Protein AF-A0A938AUH3-F1 (afdb_monomer)

Mean predicted aligned error: 9.69 Å

Foldseek 3Di:
DPDDPVVVVCVVPPPQPPQPPFDADPVPRDTWHWDDPDPVDPQTWTADPVVRDTDDDPVSVVVVVVVVVVVVD

Solvent-accessible surface area (backbone atoms only — not comparable to full-atom values): 4743 Å² total; per-residue (Å²): 144,84,78,71,67,67,60,53,54,51,58,70,70,67,66,67,72,69,92,81,73,78,44,63,33,91,90,77,68,43,73,33,43,81,39,70,75,47,95,93,42,101,44,73,32,38,33,27,87,84,79,72,43,80,47,70,55,72,70,56,46,50,53,52,49,58,54,50,56,66,73,76,107

Radius of gyration: 14.67 Å; Cα contacts (8 Å, |Δi|>4): 71; chains: 1; bounding box: 31×23×49 Å

Structure (mmCIF, N/CA/C/O backbone):
d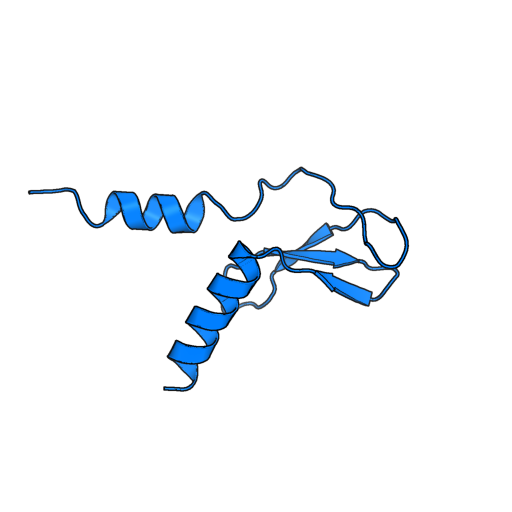ata_AF-A0A938AUH3-F1
#
_entry.id   AF-A0A938AUH3-F1
#
loop_
_atom_site.group_PDB
_atom_site.id
_atom_site.type_symbol
_atom_site.label_atom_id
_atom_site.label_alt_id
_atom_site.label_comp_id
_atom_site.label_asym_id
_atom_site.label_entity_id
_atom_site.label_seq_id
_atom_site.pdbx_PDB_ins_code
_atom_site.Cartn_x
_atom_site.Cartn_y
_atom_sit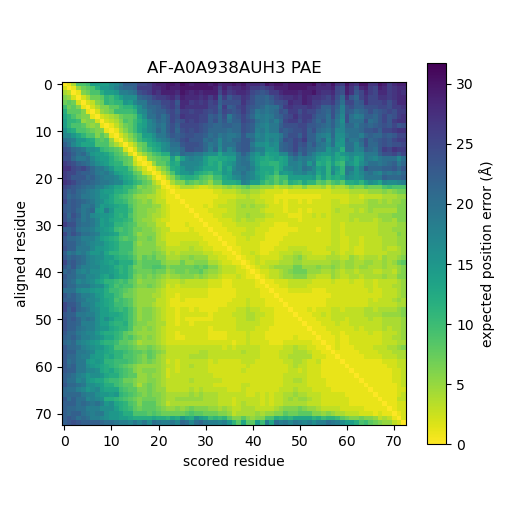e.Cartn_z
_atom_site.occupancy
_atom_site.B_iso_or_equiv
_atom_site.auth_seq_id
_atom_site.auth_comp_id
_atom_site.auth_asym_id
_atom_site.auth_atom_id
_atom_site.pdbx_PDB_model_num
ATOM 1 N N . MET A 1 1 ? 7.744 12.541 34.718 1.00 42.12 1 MET A N 1
ATOM 2 C CA . MET A 1 1 ? 6.864 11.444 34.251 1.00 42.12 1 MET A CA 1
ATOM 3 C C . MET A 1 1 ? 6.472 11.676 32.786 1.00 42.12 1 MET A C 1
ATOM 5 O O . MET A 1 1 ? 5.313 11.907 32.481 1.00 42.12 1 MET A O 1
ATOM 9 N N . GLN A 1 2 ? 7.448 11.676 31.874 1.00 48.31 2 GLN A N 1
ATOM 10 C CA . GLN A 1 2 ? 7.250 11.920 30.438 1.00 48.31 2 GLN A CA 1
ATOM 11 C C . GLN A 1 2 ? 7.864 10.722 29.708 1.00 48.31 2 GLN A C 1
ATOM 13 O O . GLN A 1 2 ? 9.082 10.619 29.656 1.00 48.31 2 GLN A O 1
ATOM 18 N N . GLY A 1 3 ? 7.058 9.762 29.249 1.00 49.53 3 GLY A N 1
ATOM 19 C CA . GLY A 1 3 ? 7.642 8.542 28.668 1.00 49.53 3 GLY A CA 1
ATOM 20 C C . GLY A 1 3 ? 6.717 7.578 27.930 1.00 49.53 3 GLY A C 1
ATOM 21 O O . GLY A 1 3 ? 7.216 6.651 27.307 1.00 49.53 3 GLY A O 1
ATOM 22 N N . GLY A 1 4 ? 5.393 7.768 27.948 1.00 51.66 4 GLY A N 1
ATOM 23 C CA . GLY A 1 4 ? 4.474 6.813 27.306 1.00 51.66 4 GLY A CA 1
ATOM 24 C C . GLY A 1 4 ? 4.085 7.147 25.861 1.00 51.66 4 GLY A C 1
ATOM 25 O O . GLY A 1 4 ? 3.879 6.250 25.048 1.00 51.66 4 GLY A O 1
ATOM 26 N N . ASN A 1 5 ? 3.963 8.436 25.525 1.00 58.97 5 ASN A N 1
ATOM 27 C CA . ASN A 1 5 ? 3.268 8.856 24.299 1.00 58.97 5 ASN A CA 1
ATOM 28 C C . ASN A 1 5 ? 4.206 9.061 23.091 1.00 58.97 5 ASN A C 1
ATOM 30 O O . ASN A 1 5 ? 3.822 8.854 21.942 1.00 58.97 5 ASN A O 1
ATOM 34 N N . SER A 1 6 ? 5.466 9.419 23.343 1.00 53.28 6 SER A N 1
ATOM 35 C CA . SER A 1 6 ? 6.487 9.657 22.314 1.00 53.28 6 SER A CA 1
ATOM 36 C C . SER A 1 6 ? 6.956 8.362 21.640 1.00 53.28 6 SER A C 1
ATOM 38 O O . SER A 1 6 ? 7.129 8.338 20.423 1.00 53.28 6 SER A O 1
ATOM 40 N N . LEU A 1 7 ? 7.079 7.266 22.399 1.00 52.47 7 LEU A N 1
ATOM 41 C CA . LEU A 1 7 ? 7.483 5.958 21.866 1.00 52.47 7 LEU A CA 1
ATOM 42 C C . LEU A 1 7 ? 6.387 5.319 20.997 1.00 52.47 7 LEU A C 1
ATOM 44 O O . LEU A 1 7 ? 6.692 4.693 19.985 1.00 52.47 7 LEU A O 1
ATOM 48 N N . ARG A 1 8 ? 5.105 5.546 21.329 1.00 52.38 8 ARG A N 1
ATOM 49 C CA . ARG A 1 8 ? 3.974 5.105 20.494 1.00 52.38 8 ARG A CA 1
ATOM 50 C C . ARG A 1 8 ? 3.926 5.830 19.148 1.00 52.38 8 ARG A C 1
ATOM 52 O O . ARG A 1 8 ? 3.734 5.176 18.130 1.00 52.38 8 ARG A O 1
ATOM 59 N N . ARG A 1 9 ? 4.146 7.153 19.116 1.00 49.94 9 ARG A N 1
ATOM 60 C CA . ARG A 1 9 ? 4.175 7.913 17.848 1.00 49.94 9 ARG A CA 1
ATOM 61 C C . ARG A 1 9 ? 5.321 7.471 16.938 1.00 49.94 9 ARG A C 1
ATOM 63 O O . ARG A 1 9 ? 5.087 7.299 15.749 1.00 49.94 9 ARG A O 1
ATOM 70 N N . ALA A 1 1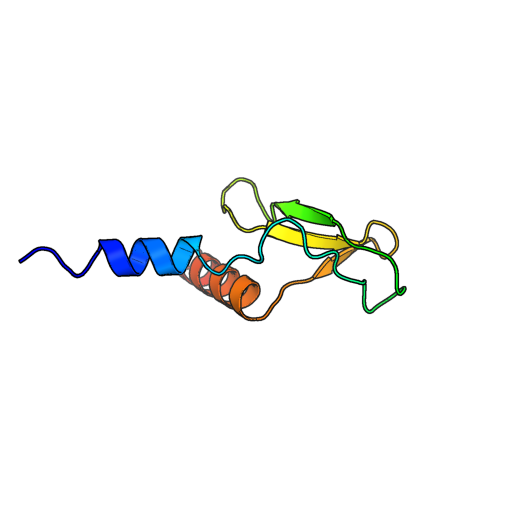0 ? 6.508 7.220 17.494 1.00 47.72 10 ALA A N 1
ATOM 71 C CA . ALA A 1 10 ? 7.659 6.741 16.727 1.00 47.72 10 ALA A CA 1
ATOM 72 C C . ALA A 1 10 ? 7.435 5.344 16.112 1.00 47.72 10 ALA A C 1
ATOM 74 O O . ALA A 1 10 ? 7.876 5.093 14.994 1.00 47.72 10 ALA A O 1
ATOM 75 N N . ALA A 1 11 ? 6.711 4.452 16.801 1.00 49.88 11 ALA A N 1
ATOM 76 C CA . ALA A 1 11 ? 6.359 3.134 16.270 1.00 49.88 11 ALA A CA 1
ATOM 77 C C . ALA A 1 11 ? 5.369 3.207 15.092 1.00 49.88 11 ALA A C 1
ATOM 79 O O . ALA A 1 11 ? 5.521 2.456 14.134 1.00 49.88 11 ALA A O 1
ATOM 80 N N . VAL A 1 12 ? 4.402 4.134 15.133 1.00 52.50 12 VAL A N 1
ATOM 81 C CA . VAL A 1 12 ? 3.404 4.319 14.059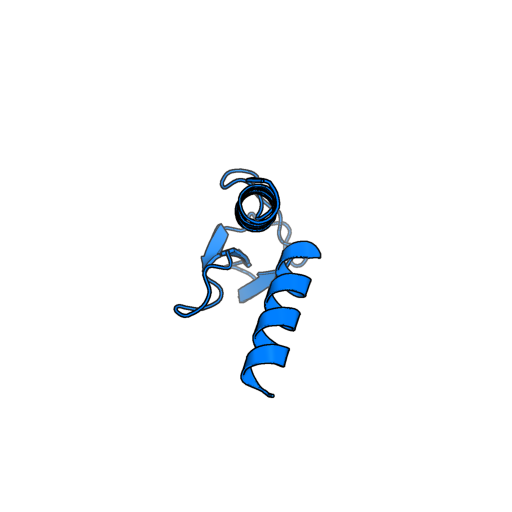 1.00 52.50 12 VAL A CA 1
ATOM 82 C C . VAL A 1 12 ? 4.022 4.948 12.806 1.00 52.50 12 VAL A C 1
ATOM 84 O O . VAL A 1 12 ? 3.638 4.608 11.694 1.00 52.50 12 VAL A O 1
ATOM 87 N N . THR A 1 13 ? 5.008 5.836 12.957 1.00 53.16 13 THR A N 1
ATOM 88 C CA . THR A 1 13 ? 5.665 6.503 11.819 1.00 53.16 13 THR A CA 1
ATOM 89 C C . THR A 1 13 ? 6.889 5.759 11.280 1.00 53.16 13 THR A C 1
ATOM 91 O O . THR A 1 13 ? 7.360 6.080 10.196 1.00 53.16 13 THR A O 1
ATOM 94 N N . GLY A 1 14 ? 7.445 4.809 12.041 1.00 44.78 14 GLY A N 1
ATOM 95 C CA . GLY A 1 14 ? 8.753 4.201 11.769 1.00 44.78 14 GLY A CA 1
ATOM 96 C C . GLY A 1 14 ? 8.742 2.846 11.054 1.00 44.78 14 GLY A C 1
ATOM 97 O O . GLY A 1 14 ? 9.820 2.312 10.813 1.00 44.78 14 GLY A O 1
ATOM 98 N N . ARG A 1 15 ? 7.572 2.267 10.743 1.00 51.19 15 ARG A N 1
ATOM 99 C CA . ARG A 1 15 ? 7.467 0.926 10.120 1.00 51.19 15 ARG A CA 1
ATOM 100 C C . ARG A 1 15 ? 6.664 0.861 8.824 1.00 51.19 15 ARG A C 1
ATOM 102 O O . ARG A 1 15 ? 6.535 -0.209 8.248 1.00 51.19 15 ARG A O 1
ATOM 109 N N . LEU A 1 16 ? 6.164 1.986 8.325 1.00 55.12 16 LEU A N 1
ATOM 110 C CA . LEU A 1 16 ? 5.666 2.038 6.954 1.00 55.12 16 LEU A CA 1
ATOM 111 C C . LEU A 1 16 ? 6.900 2.097 6.060 1.00 55.12 16 LEU A C 1
ATOM 113 O O . LEU A 1 16 ? 7.660 3.060 6.131 1.00 55.12 16 LEU A O 1
ATOM 117 N N . HIS A 1 17 ? 7.142 0.994 5.355 1.00 57.69 17 HIS A N 1
ATOM 118 C CA . HIS A 1 17 ? 8.280 0.710 4.486 1.00 57.69 17 HIS A CA 1
ATOM 119 C C . HIS A 1 17 ? 9.000 1.975 3.966 1.00 57.69 17 HIS A C 1
ATOM 121 O O . HIS A 1 17 ? 8.337 2.860 3.415 1.00 57.69 17 HIS A O 1
ATOM 127 N N . PRO A 1 18 ? 10.337 2.097 4.114 1.00 54.28 18 PRO A N 1
ATOM 128 C CA . PRO A 1 18 ? 11.050 3.277 3.645 1.00 54.28 18 PRO A CA 1
ATOM 129 C C . PRO A 1 18 ? 10.722 3.515 2.172 1.00 54.28 18 PRO A C 1
ATOM 131 O O . PRO A 1 18 ? 10.913 2.621 1.344 1.00 54.28 18 PRO A O 1
ATOM 134 N N . ARG A 1 19 ? 10.239 4.716 1.830 1.00 51.81 19 ARG A N 1
ATOM 135 C CA . ARG A 1 19 ? 10.092 5.116 0.426 1.00 51.81 19 ARG A CA 1
ATOM 136 C C . ARG A 1 19 ? 11.450 4.910 -0.257 1.00 51.81 19 ARG A C 1
ATOM 138 O O . ARG A 1 19 ? 12.390 5.637 0.048 1.00 51.81 19 ARG A O 1
ATOM 145 N N . GLY A 1 20 ? 11.568 3.915 -1.139 1.00 52.09 20 GLY A N 1
ATOM 146 C CA . GLY A 1 20 ? 12.801 3.670 -1.899 1.00 52.09 20 GLY A CA 1
ATOM 147 C C . GLY A 1 20 ? 13.177 2.208 -2.142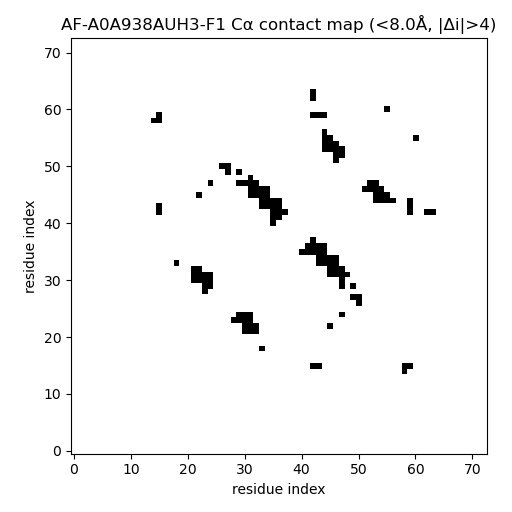 1.00 52.09 20 GLY A C 1
ATOM 148 O O . GLY A 1 20 ? 13.961 1.945 -3.050 1.00 52.09 20 GLY A O 1
ATOM 149 N N . THR A 1 21 ? 12.622 1.242 -1.409 1.00 61.75 21 THR A N 1
ATOM 150 C CA . THR A 1 21 ? 12.793 -0.180 -1.749 1.00 61.75 21 THR A CA 1
ATOM 151 C C . THR A 1 21 ? 11.782 -0.570 -2.820 1.00 61.75 21 THR A C 1
ATOM 153 O O . THR A 1 21 ? 10.589 -0.714 -2.573 1.00 61.75 21 THR A O 1
ATOM 156 N N . LEU A 1 22 ? 12.268 -0.711 -4.051 1.00 67.44 22 LEU A N 1
ATOM 157 C CA . LEU A 1 22 ? 11.448 -1.075 -5.199 1.00 67.44 22 LEU A CA 1
ATOM 158 C C . LEU A 1 22 ? 10.941 -2.518 -5.038 1.00 67.44 22 LEU A C 1
ATOM 160 O O . LEU A 1 22 ? 11.700 -3.479 -5.179 1.00 67.44 22 LEU A O 1
ATOM 164 N N . ARG A 1 23 ? 9.658 -2.679 -4.709 1.00 84.69 23 ARG A N 1
ATOM 165 C CA . ARG A 1 23 ? 9.018 -3.990 -4.558 1.00 84.69 23 ARG A CA 1
ATOM 166 C C . ARG A 1 23 ? 8.632 -4.550 -5.918 1.00 84.69 23 ARG A C 1
ATOM 168 O O . ARG A 1 23 ? 8.288 -3.813 -6.840 1.00 84.69 23 ARG A O 1
ATOM 175 N N . THR A 1 24 ? 8.696 -5.870 -6.039 1.00 93.62 24 THR A N 1
ATOM 176 C CA . THR A 1 24 ? 8.354 -6.580 -7.273 1.00 93.62 24 THR A CA 1
ATOM 177 C C . THR A 1 24 ? 6.978 -7.215 -7.131 1.00 93.62 24 THR A C 1
ATOM 179 O O . THR A 1 24 ? 6.714 -7.894 -6.143 1.00 93.62 24 THR A O 1
ATOM 182 N N . CYS A 1 25 ? 6.102 -6.990 -8.108 1.00 94.44 25 CYS A N 1
ATOM 183 C CA . CYS A 1 25 ? 4.759 -7.550 -8.129 1.00 94.44 25 CYS A CA 1
ATOM 184 C C . CYS A 1 25 ? 4.827 -9.083 -8.209 1.00 94.44 25 CYS A C 1
ATOM 186 O O . CYS A 1 25 ? 5.406 -9.600 -9.168 1.00 94.44 25 CYS A O 1
ATOM 188 N N . PRO A 1 26 ? 4.197 -9.822 -7.282 1.00 93.81 26 PRO A N 1
ATOM 189 C CA . PRO A 1 26 ? 4.193 -11.284 -7.323 1.00 93.81 26 PRO A CA 1
ATOM 190 C C . PRO A 1 26 ? 3.370 -11.843 -8.496 1.00 93.81 26 PRO A C 1
ATOM 192 O O . PRO A 1 26 ? 3.584 -12.981 -8.896 1.00 93.81 26 PRO A O 1
ATOM 195 N N . GLY A 1 27 ? 2.460 -11.051 -9.079 1.00 95.44 27 GLY A N 1
ATOM 196 C CA . GLY A 1 27 ? 1.651 -11.465 -10.230 1.00 95.44 27 GLY A CA 1
ATOM 197 C C . GLY A 1 27 ? 2.365 -11.372 -11.583 1.00 95.44 27 GLY A C 1
ATOM 198 O O . GLY A 1 27 ? 2.117 -12.197 -12.456 1.00 95.44 27 GLY A O 1
ATOM 199 N N . CYS A 1 28 ? 3.243 -10.381 -11.787 1.00 96.44 28 CYS A N 1
ATOM 200 C CA . CYS A 1 28 ? 3.884 -10.154 -13.096 1.00 96.44 28 CYS A CA 1
ATOM 201 C C . CYS A 1 28 ? 5.392 -9.873 -13.062 1.00 96.44 28 CYS A C 1
ATOM 203 O O . CYS A 1 28 ? 5.984 -9.637 -14.114 1.00 96.44 28 CYS A O 1
ATOM 205 N N . GLY A 1 29 ? 6.023 -9.840 -11.887 1.00 95.38 29 GLY A N 1
ATOM 206 C CA . GLY A 1 29 ? 7.462 -9.601 -11.754 1.00 95.38 29 GLY A CA 1
ATOM 207 C C . GLY A 1 29 ? 7.915 -8.162 -12.027 1.00 95.38 29 GLY A C 1
ATOM 208 O O . GLY A 1 29 ? 9.113 -7.901 -12.076 1.00 95.38 29 GLY A O 1
ATOM 209 N N . ARG A 1 30 ? 6.995 -7.207 -12.218 1.00 94.38 30 ARG A N 1
ATOM 210 C CA . ARG A 1 30 ? 7.336 -5.796 -12.475 1.00 94.38 30 ARG A CA 1
ATOM 211 C C . ARG A 1 30 ? 7.426 -4.985 -11.193 1.00 94.38 30 ARG A C 1
ATOM 213 O O . ARG A 1 30 ? 6.738 -5.276 -10.218 1.00 94.38 30 ARG A O 1
ATOM 220 N N . SER A 1 31 ? 8.229 -3.930 -11.230 1.00 92.81 31 SER A N 1
ATOM 221 C CA . SER A 1 31 ? 8.342 -2.966 -10.141 1.00 92.81 31 SER A CA 1
ATOM 222 C C . SER A 1 31 ? 7.001 -2.311 -9.816 1.00 92.81 31 SER A C 1
ATOM 224 O O . SER A 1 31 ? 6.238 -1.944 -10.713 1.00 92.81 31 SER A O 1
ATOM 226 N N . MET A 1 32 ? 6.733 -2.163 -8.526 1.00 92.56 32 MET A N 1
ATOM 227 C CA . MET A 1 32 ? 5.558 -1.491 -7.986 1.00 92.56 32 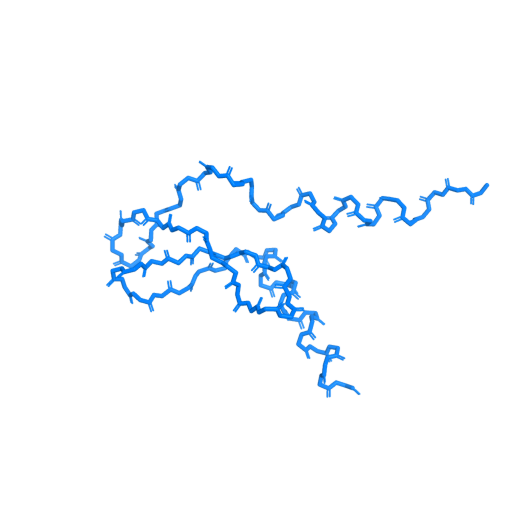MET A CA 1
ATOM 228 C C . MET A 1 32 ? 5.909 -0.080 -7.522 1.00 92.56 32 MET A C 1
ATOM 230 O O . MET A 1 32 ? 7.075 0.244 -7.290 1.00 92.56 32 MET A O 1
ATOM 234 N N . ILE A 1 33 ? 4.882 0.759 -7.403 1.00 90.06 33 ILE A N 1
ATOM 235 C CA . ILE A 1 33 ? 4.993 2.122 -6.882 1.00 90.06 33 ILE A CA 1
ATOM 236 C C . ILE A 1 33 ? 4.194 2.249 -5.591 1.00 90.06 33 ILE A C 1
ATOM 238 O O . ILE A 1 33 ? 3.099 1.703 -5.491 1.00 90.06 33 ILE A O 1
ATOM 242 N N . ALA A 1 34 ? 4.702 3.015 -4.629 1.00 88.44 34 ALA A N 1
ATOM 243 C CA . ALA A 1 34 ? 3.933 3.344 -3.437 1.00 88.44 34 ALA A CA 1
ATOM 244 C C . ALA A 1 34 ? 2.773 4.287 -3.798 1.00 88.44 34 ALA A C 1
ATOM 246 O O . ALA A 1 34 ? 2.969 5.286 -4.501 1.00 88.44 34 ALA A O 1
ATOM 247 N N . ARG A 1 35 ? 1.570 3.989 -3.306 1.00 87.44 35 ARG A N 1
ATOM 248 C CA . ARG A 1 35 ? 0.385 4.850 -3.403 1.00 87.44 35 ARG A CA 1
ATOM 249 C C . ARG A 1 35 ? -0.350 4.915 -2.075 1.00 87.44 35 ARG A C 1
ATOM 251 O O . ARG A 1 35 ? -0.383 3.939 -1.336 1.00 87.44 35 ARG A O 1
ATOM 258 N N . HIS A 1 36 ? -0.998 6.046 -1.820 1.00 87.38 36 HIS A N 1
ATOM 259 C CA . HIS A 1 36 ? -1.935 6.165 -0.710 1.00 87.38 36 HIS A CA 1
ATOM 260 C C . HIS A 1 36 ? -3.110 5.203 -0.910 1.00 87.38 36 HIS A C 1
ATOM 262 O O . HIS A 1 36 ? -3.718 5.185 -1.982 1.00 87.38 36 HIS A O 1
ATOM 268 N N . TYR A 1 37 ? -3.441 4.438 0.130 1.00 85.62 37 TYR A N 1
ATOM 269 C CA . TYR A 1 37 ? -4.615 3.569 0.138 1.00 85.62 37 TYR A CA 1
ATOM 270 C C . TYR A 1 37 ? -5.922 4.377 0.117 1.00 85.62 37 TYR A C 1
ATOM 272 O O . TYR A 1 37 ? -6.848 4.055 -0.623 1.00 85.62 37 TYR A O 1
ATOM 280 N N . SER A 1 38 ? -6.004 5.448 0.912 1.00 84.62 38 SER A N 1
ATOM 281 C CA . SER A 1 38 ? -7.159 6.355 0.947 1.00 84.62 38 SER A CA 1
ATOM 282 C C . SER A 1 38 ? -6.735 7.762 1.370 1.00 84.62 38 SER A C 1
ATOM 284 O O . SER A 1 38 ? -5.658 7.934 1.935 1.00 84.62 38 SER A O 1
ATOM 286 N N . TYR A 1 39 ? -7.584 8.765 1.143 1.00 83.31 39 TYR A N 1
ATOM 287 C CA . TYR A 1 39 ? -7.313 10.143 1.577 1.00 83.31 39 TYR A CA 1
ATOM 288 C C . TYR A 1 39 ? -7.458 10.348 3.091 1.00 83.31 39 TYR A C 1
ATOM 290 O O . TYR A 1 39 ? -6.813 11.227 3.656 1.00 83.31 39 TYR A O 1
ATOM 298 N N . ASP A 1 40 ? -8.263 9.518 3.756 1.00 82.69 40 ASP A N 1
ATOM 299 C CA . ASP A 1 40 ? -8.544 9.647 5.191 1.00 82.69 40 ASP A CA 1
ATOM 300 C C . ASP A 1 40 ? -7.515 8.928 6.072 1.00 82.69 40 ASP A C 1
ATOM 302 O O . ASP A 1 40 ? -7.570 9.009 7.301 1.00 82.69 40 ASP A O 1
ATOM 306 N N . VAL A 1 41 ? -6.621 8.150 5.458 1.00 80.88 41 VAL A N 1
ATOM 307 C CA . VAL A 1 41 ? -5.644 7.316 6.154 1.00 80.88 41 VAL A CA 1
ATOM 308 C C . VAL A 1 41 ? -4.283 7.501 5.508 1.00 80.88 41 VAL A C 1
ATOM 310 O O . VAL A 1 41 ? -4.098 7.191 4.336 1.00 80.88 41 VAL A O 1
ATOM 313 N N . ALA A 1 42 ? -3.303 7.927 6.302 1.00 81.88 42 ALA A N 1
ATOM 314 C CA . ALA A 1 42 ? -1.905 8.023 5.889 1.00 81.88 42 ALA A CA 1
ATOM 315 C C . ALA A 1 42 ? -1.233 6.632 5.826 1.00 81.88 42 ALA A C 1
ATOM 317 O O . ALA A 1 42 ? -0.286 6.359 6.561 1.00 81.88 42 ALA A O 1
ATOM 318 N N . LEU A 1 43 ? -1.759 5.747 4.976 1.00 84.81 43 LEU A N 1
ATOM 319 C CA . LEU A 1 43 ? -1.256 4.398 4.723 1.00 84.81 43 LEU A CA 1
ATOM 320 C C . LEU A 1 43 ? -0.813 4.305 3.260 1.00 84.81 43 LEU A C 1
ATOM 322 O O . LEU A 1 43 ? -1.643 4.389 2.354 1.00 84.81 43 LEU A O 1
ATOM 326 N N . ASP A 1 44 ? 0.492 4.144 3.052 1.00 87.19 44 ASP A N 1
ATOM 327 C CA . ASP A 1 44 ? 1.081 3.874 1.740 1.00 87.19 44 ASP A CA 1
ATOM 328 C C . ASP A 1 44 ? 1.148 2.361 1.507 1.00 87.19 44 ASP A C 1
ATOM 330 O O . ASP A 1 44 ? 1.544 1.618 2.403 1.00 87.19 44 ASP A O 1
ATOM 334 N N . VAL A 1 45 ? 0.770 1.925 0.306 1.00 89.00 45 VAL A N 1
ATOM 335 C CA . VAL A 1 45 ? 0.743 0.522 -0.136 1.00 89.00 45 VAL A CA 1
ATOM 336 C C . VAL A 1 45 ? 1.384 0.384 -1.511 1.00 89.00 45 VAL A C 1
ATOM 338 O O . VAL A 1 45 ? 1.454 1.353 -2.274 1.00 89.00 45 VAL A O 1
ATOM 341 N N . ASP A 1 46 ? 1.837 -0.817 -1.855 1.00 92.12 46 ASP A N 1
ATOM 342 C CA . ASP A 1 46 ? 2.446 -1.074 -3.156 1.00 92.12 46 ASP A CA 1
ATOM 343 C C . ASP A 1 46 ? 1.370 -1.288 -4.227 1.00 92.12 46 ASP A C 1
ATOM 345 O O . ASP A 1 46 ? 0.4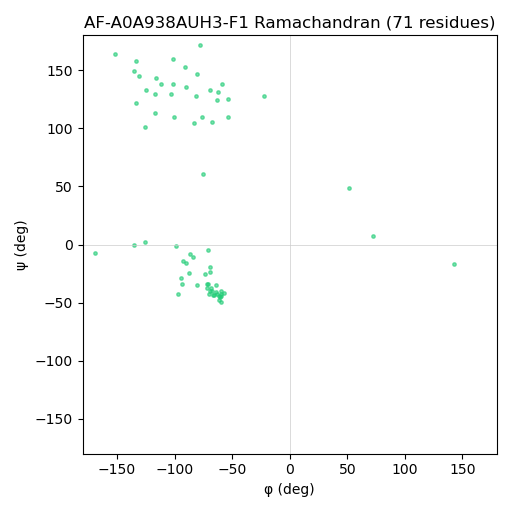85 -2.129 -4.088 1.00 92.12 46 ASP A O 1
ATOM 349 N N . TYR A 1 47 ? 1.455 -0.553 -5.331 1.00 92.38 47 TYR A N 1
ATOM 350 C CA . TYR A 1 47 ? 0.543 -0.670 -6.464 1.00 92.38 47 TYR A CA 1
ATOM 351 C C . TYR A 1 47 ? 1.280 -1.125 -7.723 1.00 92.38 47 TYR A C 1
ATOM 353 O O . TYR A 1 47 ? 2.286 -0.537 -8.141 1.00 92.38 47 TYR A O 1
ATOM 361 N N . CYS A 1 48 ? 0.741 -2.158 -8.368 1.00 95.25 48 CYS A N 1
ATOM 362 C CA . CYS A 1 48 ? 1.191 -2.619 -9.671 1.00 95.25 48 CYS A CA 1
ATOM 363 C C . CYS A 1 48 ? 0.258 -2.098 -10.769 1.00 95.25 48 CYS A C 1
ATOM 365 O O . CYS A 1 48 ? -0.838 -2.619 -10.940 1.00 95.25 48 CYS A O 1
ATOM 367 N N . GLY A 1 49 ? 0.731 -1.158 -11.591 1.00 94.25 49 GLY A N 1
ATOM 368 C CA . GLY A 1 49 ? -0.043 -0.637 -12.728 1.00 94.25 49 GLY A CA 1
ATOM 369 C C . GLY A 1 49 ? -0.215 -1.606 -13.906 1.00 94.25 49 GLY A C 1
ATOM 370 O O . GLY A 1 49 ? -0.893 -1.266 -14.865 1.00 94.25 49 GLY A O 1
ATOM 371 N N . VAL A 1 50 ? 0.413 -2.788 -13.869 1.00 96.62 50 VAL A N 1
ATOM 372 C CA . VAL A 1 50 ? 0.263 -3.815 -14.919 1.00 96.62 50 VAL A CA 1
ATOM 373 C C . VAL A 1 50 ? -0.772 -4.867 -14.546 1.00 96.62 50 VAL A C 1
ATOM 375 O O . VAL A 1 50 ? -1.573 -5.249 -15.389 1.00 96.62 50 VAL A O 1
ATOM 378 N N . CYS A 1 51 ? -0.764 -5.329 -13.295 1.00 97.44 51 CYS A N 1
ATOM 379 C CA . CYS A 1 51 ? -1.796 -6.233 -12.783 1.00 97.44 51 CYS A CA 1
ATOM 380 C C . CYS A 1 51 ? -3.044 -5.493 -12.289 1.00 97.44 51 CYS A C 1
ATOM 382 O O . CYS A 1 51 ? -4.025 -6.153 -11.973 1.00 97.44 51 CYS A O 1
ATOM 384 N N . ASP A 1 52 ? -2.968 -4.166 -12.167 1.00 95.88 52 ASP A N 1
ATOM 385 C CA . ASP A 1 52 ? -3.970 -3.314 -11.523 1.00 95.88 52 ASP A CA 1
ATOM 386 C C . ASP A 1 52 ? -4.348 -3.801 -10.112 1.00 95.88 52 ASP A C 1
ATOM 388 O O . ASP A 1 52 ? -5.509 -3.979 -9.760 1.00 95.88 52 ASP A O 1
ATOM 392 N N . ALA A 1 53 ? -3.322 -4.078 -9.303 1.00 94.81 53 ALA A N 1
ATOM 393 C CA . ALA A 1 53 ? -3.474 -4.689 -7.986 1.00 94.81 53 ALA A CA 1
ATOM 394 C C . ALA A 1 53 ? -2.694 -3.930 -6.910 1.00 94.81 53 ALA A C 1
ATOM 396 O O . ALA A 1 53 ? -1.586 -3.438 -7.156 1.00 94.81 53 ALA A O 1
ATOM 397 N N . TYR A 1 54 ? -3.271 -3.901 -5.710 1.00 93.06 54 TYR A N 1
ATOM 398 C CA . TYR A 1 54 ? -2.671 -3.353 -4.498 1.00 93.06 54 TYR A CA 1
ATOM 399 C C . TYR A 1 54 ? -2.136 -4.478 -3.614 1.00 93.06 54 TYR A C 1
ATOM 401 O O . TYR A 1 54 ? -2.796 -5.501 -3.434 1.00 93.06 54 TYR A O 1
ATOM 409 N N . TRP A 1 55 ? -0.957 -4.265 -3.045 1.00 91.94 55 TRP A N 1
ATOM 410 C CA . TRP A 1 55 ? -0.267 -5.207 -2.177 1.00 91.94 55 TRP A CA 1
ATOM 411 C C . TRP A 1 55 ? 0.058 -4.542 -0.847 1.00 91.94 55 TRP A C 1
ATOM 413 O O . TRP A 1 55 ? 0.580 -3.428 -0.801 1.00 91.94 55 TRP A O 1
ATOM 423 N N . PHE A 1 56 ? -0.257 -5.265 0.221 1.00 90.75 56 PHE A N 1
ATOM 424 C CA . PHE A 1 56 ? -0.012 -4.866 1.597 1.00 90.75 56 PHE A CA 1
ATOM 425 C C . PHE A 1 56 ? 1.059 -5.783 2.173 1.00 90.75 56 PHE A C 1
ATOM 427 O O . PHE A 1 56 ? 1.014 -6.999 1.955 1.00 90.75 56 PHE A O 1
ATOM 434 N N . ASP A 1 57 ? 2.001 -5.226 2.926 1.00 86.88 57 ASP A N 1
ATOM 435 C CA . ASP A 1 57 ? 2.746 -6.037 3.883 1.00 86.88 57 ASP A CA 1
ATOM 436 C C . ASP A 1 57 ? 1.911 -6.301 5.151 1.00 86.88 57 ASP A C 1
ATOM 438 O O . ASP A 1 57 ? 0.799 -5.789 5.316 1.00 86.88 57 ASP A O 1
ATOM 442 N N . ALA A 1 58 ? 2.424 -7.168 6.025 1.00 84.06 58 ALA A N 1
ATOM 443 C CA . ALA A 1 58 ? 1.704 -7.581 7.227 1.00 84.06 58 ALA A CA 1
ATOM 444 C C . ALA A 1 58 ? 1.377 -6.389 8.146 1.00 84.06 58 ALA A C 1
ATOM 446 O O . ALA A 1 58 ? 0.248 -6.279 8.622 1.00 84.06 58 ALA A O 1
ATOM 447 N N . ASP A 1 59 ? 2.331 -5.473 8.327 1.00 84.56 59 ASP A N 1
ATOM 448 C CA . ASP A 1 59 ? 2.184 -4.308 9.201 1.00 84.56 59 ASP A CA 1
ATOM 449 C C . ASP A 1 59 ? 1.164 -3.308 8.614 1.00 84.56 59 ASP A C 1
ATOM 451 O O . ASP A 1 59 ? 0.332 -2.752 9.334 1.00 84.56 59 ASP A O 1
ATOM 455 N N . GLN A 1 60 ? 1.173 -3.101 7.292 1.00 88.31 60 GLN A N 1
ATOM 456 C CA . GLN A 1 60 ? 0.199 -2.260 6.586 1.00 88.31 60 GLN A CA 1
ATOM 457 C C . GLN A 1 60 ? -1.227 -2.812 6.697 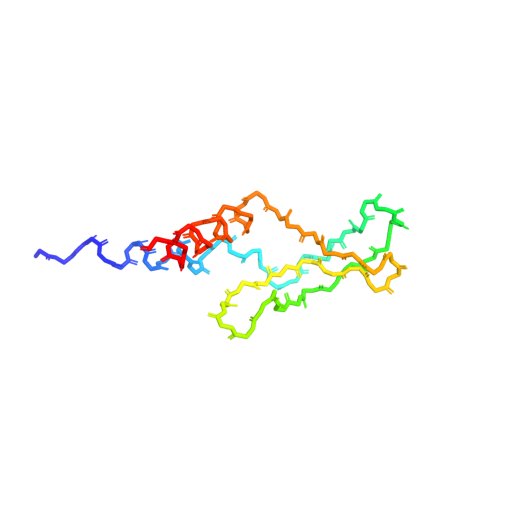1.00 88.31 60 GLN A C 1
ATOM 459 O O . GLN A 1 60 ? -2.172 -2.045 6.908 1.00 88.31 60 GLN A O 1
ATOM 464 N N . LEU A 1 61 ? -1.395 -4.131 6.558 1.00 90.62 61 LEU A N 1
ATOM 465 C CA . LEU A 1 61 ? -2.702 -4.778 6.660 1.00 90.62 61 LEU A CA 1
ATOM 466 C C . LEU A 1 61 ? -3.260 -4.702 8.089 1.00 90.62 61 LEU A C 1
ATOM 468 O O . LEU A 1 61 ? -4.444 -4.415 8.263 1.00 90.62 61 LEU A O 1
ATOM 472 N N . GLU A 1 62 ? -2.409 -4.881 9.103 1.00 89.62 62 GLU A N 1
ATOM 473 C CA . GLU A 1 62 ? -2.790 -4.727 10.512 1.00 89.62 62 GLU A CA 1
ATOM 474 C C . GLU A 1 62 ? -3.287 -3.302 10.806 1.00 89.62 62 GLU A C 1
ATOM 476 O O . GLU A 1 62 ? -4.342 -3.115 11.417 1.00 89.62 62 GLU A O 1
ATOM 481 N N . VAL A 1 63 ? -2.582 -2.277 10.311 1.00 86.88 63 VAL A N 1
ATOM 482 C CA . VAL A 1 63 ? -3.017 -0.876 10.450 1.00 86.88 63 VAL A CA 1
ATOM 483 C C . VAL A 1 63 ? -4.384 -0.654 9.804 1.00 86.88 63 VAL A C 1
ATOM 485 O O . VAL A 1 63 ? -5.248 -0.011 10.408 1.00 86.88 63 VAL A O 1
ATOM 488 N N . LEU A 1 64 ? -4.602 -1.188 8.599 1.00 88.88 64 LEU A N 1
ATOM 489 C CA . LEU A 1 64 ? -5.888 -1.067 7.917 1.00 88.88 64 LEU A CA 1
ATOM 490 C C . LEU A 1 64 ? -7.016 -1.733 8.718 1.00 88.88 64 LEU A C 1
ATOM 492 O O . LEU A 1 64 ? -8.077 -1.126 8.882 1.00 88.88 64 LEU A O 1
ATOM 496 N N . GLN A 1 65 ? -6.779 -2.932 9.255 1.00 91.50 65 GLN A N 1
ATOM 497 C CA . GLN A 1 65 ? -7.749 -3.652 10.078 1.00 91.50 65 GLN A CA 1
ATOM 498 C C . GLN A 1 65 ? -8.131 -2.851 11.332 1.00 91.50 65 GLN A C 1
ATOM 500 O O . GLN A 1 65 ? -9.317 -2.618 11.565 1.00 91.50 65 GLN A O 1
ATOM 505 N N . ILE A 1 66 ? -7.147 -2.345 12.087 1.00 90.00 66 ILE A N 1
ATOM 506 C CA . ILE A 1 66 ? -7.388 -1.535 13.296 1.00 90.00 66 ILE A CA 1
ATOM 507 C C . ILE A 1 66 ? -8.251 -0.308 12.976 1.00 90.00 66 ILE A C 1
ATOM 509 O O . ILE A 1 66 ? -9.132 0.068 13.753 1.00 90.00 66 ILE A O 1
ATOM 513 N N . ILE A 1 67 ? -7.988 0.360 11.850 1.00 88.00 67 ILE A N 1
ATOM 514 C CA . ILE A 1 67 ? -8.751 1.544 11.440 1.00 88.00 67 ILE A CA 1
ATOM 515 C C . ILE A 1 67 ? -10.173 1.161 11.028 1.00 88.00 67 ILE A C 1
ATOM 517 O O . ILE A 1 67 ? -11.113 1.864 11.401 1.00 88.00 67 ILE A O 1
ATOM 521 N N . ALA A 1 68 ? -10.339 0.069 10.280 1.00 89.38 68 ALA A N 1
ATOM 522 C CA . ALA A 1 68 ? -11.645 -0.415 9.848 1.00 89.38 68 ALA A CA 1
ATOM 523 C C . ALA A 1 68 ? -12.532 -0.780 11.046 1.00 89.38 68 ALA A C 1
ATOM 525 O O . ALA A 1 68 ? -13.658 -0.297 11.141 1.00 89.38 68 ALA A O 1
ATOM 526 N N . GLU A 1 69 ? -12.004 -1.541 12.004 1.00 93.00 69 GLU A N 1
ATOM 527 C CA . GLU A 1 69 ? -12.728 -1.939 13.217 1.00 93.00 69 GLU A CA 1
ATOM 528 C C . GLU A 1 69 ? -13.176 -0.726 14.045 1.00 93.00 69 GLU A C 1
ATOM 530 O O . GLU A 1 69 ? -14.307 -0.681 14.517 1.00 93.00 69 GLU A O 1
ATOM 535 N N . ARG A 1 70 ? -12.332 0.308 14.161 1.00 89.38 70 ARG A N 1
ATOM 536 C CA . ARG A 1 70 ? -12.670 1.551 14.881 1.00 89.38 70 ARG A CA 1
ATOM 537 C C . ARG A 1 70 ? -13.726 2.416 14.202 1.00 89.38 70 ARG A C 1
ATOM 539 O O . ARG A 1 70 ? -14.303 3.263 14.869 1.00 89.38 70 ARG A O 1
ATOM 546 N N . ARG A 1 71 ? -13.901 2.291 12.885 1.00 86.75 71 ARG A N 1
ATOM 547 C CA . ARG A 1 71 ? -14.917 3.044 12.130 1.00 86.75 71 ARG A CA 1
ATOM 548 C C . ARG A 1 71 ? -16.269 2.338 12.115 1.00 86.75 71 ARG A C 1
ATOM 550 O O . ARG A 1 71 ? -17.277 2.989 11.867 1.00 86.75 71 ARG A O 1
ATOM 557 N N . LEU A 1 72 ? -16.262 1.018 12.285 1.00 82.25 72 LEU A N 1
ATOM 558 C CA . LEU A 1 72 ? -17.453 0.173 12.238 1.00 82.25 72 LEU A CA 1
ATOM 559 C C . LEU A 1 72 ?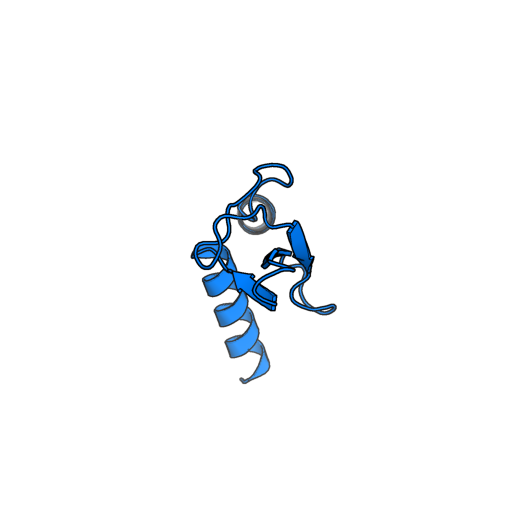 -18.086 -0.060 13.620 1.00 82.25 72 LEU A C 1
ATOM 561 O O . LEU A 1 72 ? -19.220 -0.531 13.673 1.00 82.25 72 LEU A O 1
ATOM 565 N N . GLY A 1 73 ? -17.369 0.246 14.706 1.00 57.94 73 GLY A N 1
ATOM 566 C CA . GLY A 1 73 ? -17.905 0.328 16.072 1.00 57.94 73 GLY A CA 1
ATOM 567 C C . GLY A 1 73 ? -18.337 1.739 16.440 1.00 57.94 73 GLY A C 1
ATOM 568 O O . GLY A 1 73 ? -19.235 1.847 17.302 1.00 57.94 73 GLY A O 1
#

pLDDT: mean 78.18, std 17.8, range [42.12, 97.44]

Sequence (73 aa):
MQGGNSLRRAAVTGRLHPRGTLRTCPGCGRSMIARHYSYDVALDVDYCGVCDAYWFDADQLEVLQIIAERRLG

Nearest PDB structures (foldseek):
  3wkn-assembly4_O  TM=3.039E-01  e=1.603E+00  synthetic construct
  3wkn-assembly4_P  TM=3.000E-01  e=2.401E+00  synthetic construct

Secondary structure (DSSP, 8-state):
---SHHHHHHHHHS-S--TT--PBPTTT-PBPEEEEEETTEEEEEEEETTTTEEE--HHHHHHHHHHHHHHH-